Protein AF-A0A7J8U905-F1 (afdb_monomer_lite)

Structure (mmCIF, N/CA/C/O backbone):
data_AF-A0A7J8U905-F1
#
_entry.id   AF-A0A7J8U905-F1
#
loop_
_atom_site.group_PDB
_atom_site.id
_atom_site.type_symbol
_atom_site.label_atom_id
_atom_site.label_alt_id
_atom_site.label_comp_id
_atom_site.label_asym_id
_atom_site.label_entity_id
_atom_site.label_seq_id
_atom_site.pdbx_PDB_ins_code
_atom_site.Cartn_x
_atom_site.Cartn_y
_atom_site.Cartn_z
_atom_site.occupancy
_atom_site.B_iso_or_equiv
_atom_site.auth_seq_id
_atom_site.auth_comp_id
_atom_site.auth_asym_id
_atom_site.auth_atom_id
_atom_site.pdbx_PDB_model_num
ATOM 1 N N . MET A 1 1 ? 22.034 -13.305 -3.207 1.00 38.31 1 MET A N 1
ATOM 2 C CA . MET A 1 1 ? 20.840 -12.598 -2.694 1.00 38.31 1 MET A CA 1
ATOM 3 C C . MET A 1 1 ? 20.777 -11.292 -3.449 1.00 38.31 1 MET A C 1
ATOM 5 O O . MET A 1 1 ? 21.483 -10.356 -3.097 1.00 38.31 1 MET A O 1
ATOM 9 N N . ASN A 1 2 ? 20.056 -11.304 -4.564 1.00 41.16 2 ASN A N 1
ATOM 10 C CA . ASN A 1 2 ? 19.944 -10.168 -5.471 1.00 41.16 2 ASN A CA 1
ATOM 11 C C . ASN A 1 2 ? 19.094 -9.112 -4.746 1.00 41.16 2 ASN A C 1
ATOM 13 O O . ASN A 1 2 ? 18.184 -9.461 -3.990 1.00 41.16 2 ASN A O 1
ATOM 17 N N . SER A 1 3 ? 19.473 -7.842 -4.846 1.00 44.56 3 SER A N 1
ATOM 18 C CA . SER A 1 3 ? 18.943 -6.774 -4.000 1.00 44.56 3 SER A CA 1
ATOM 19 C C . SER A 1 3 ? 17.465 -6.508 -4.298 1.00 44.56 3 SER A C 1
ATOM 21 O O . SER A 1 3 ? 17.145 -5.871 -5.297 1.00 44.56 3 SER A O 1
ATOM 23 N N . LEU A 1 4 ? 16.566 -6.951 -3.418 1.00 51.00 4 LEU A N 1
ATOM 24 C CA . LEU A 1 4 ? 15.168 -6.519 -3.425 1.00 51.00 4 LEU A CA 1
ATOM 25 C C . LEU A 1 4 ? 15.120 -5.077 -2.906 1.00 51.00 4 LEU A C 1
ATOM 27 O O . LEU A 1 4 ? 15.391 -4.827 -1.729 1.00 51.00 4 LEU A O 1
ATOM 31 N N . VAL A 1 5 ? 14.820 -4.124 -3.786 1.00 55.28 5 VAL A N 1
ATOM 32 C CA . VAL A 1 5 ? 14.713 -2.706 -3.425 1.00 55.28 5 VAL A CA 1
ATOM 33 C C . VAL A 1 5 ? 13.244 -2.368 -3.212 1.00 55.28 5 VAL A C 1
ATOM 35 O O . VAL A 1 5 ? 12.472 -2.284 -4.163 1.00 55.28 5 VAL A O 1
ATOM 38 N N . PHE A 1 6 ? 12.868 -2.158 -1.952 1.00 52.47 6 PHE A N 1
ATOM 39 C CA . PHE A 1 6 ? 11.558 -1.633 -1.581 1.00 52.47 6 PHE A CA 1
ATOM 40 C C . PHE A 1 6 ? 11.644 -0.112 -1.496 1.00 52.47 6 PHE A C 1
ATOM 42 O O . PHE A 1 6 ? 12.244 0.433 -0.567 1.00 52.47 6 PHE A O 1
ATOM 49 N N . HIS A 1 7 ? 11.029 0.581 -2.450 1.00 55.19 7 HIS A N 1
ATOM 50 C CA . HIS A 1 7 ? 10.663 1.974 -2.239 1.00 55.19 7 HIS A CA 1
ATOM 51 C C . HIS A 1 7 ? 9.300 1.972 -1.541 1.00 55.19 7 HIS A C 1
ATOM 53 O O . HIS A 1 7 ? 8.383 1.255 -1.925 1.00 55.19 7 HIS A O 1
ATOM 59 N N . SER A 1 8 ? 9.182 2.681 -0.422 1.00 52.28 8 SER A N 1
ATOM 60 C CA . SER A 1 8 ? 7.888 2.874 0.234 1.00 52.28 8 SER A CA 1
ATOM 61 C C . SER A 1 8 ? 7.630 4.366 0.298 1.00 52.28 8 SER A C 1
ATOM 63 O O . SER A 1 8 ? 8.446 5.119 0.839 1.00 52.28 8 SER A O 1
ATOM 65 N N . LYS A 1 9 ? 6.514 4.803 -0.284 1.00 60.00 9 LYS A N 1
ATOM 66 C CA . LYS A 1 9 ? 6.103 6.205 -0.291 1.00 60.00 9 LYS A CA 1
ATOM 67 C C . LYS A 1 9 ? 4.672 6.279 0.227 1.00 60.00 9 LYS A C 1
ATOM 69 O O . LYS A 1 9 ? 3.779 5.584 -0.244 1.00 60.00 9 LYS A O 1
ATOM 74 N N . MET A 1 10 ? 4.447 7.094 1.256 1.00 58.31 10 MET A N 1
ATOM 75 C CA . MET A 1 10 ? 3.088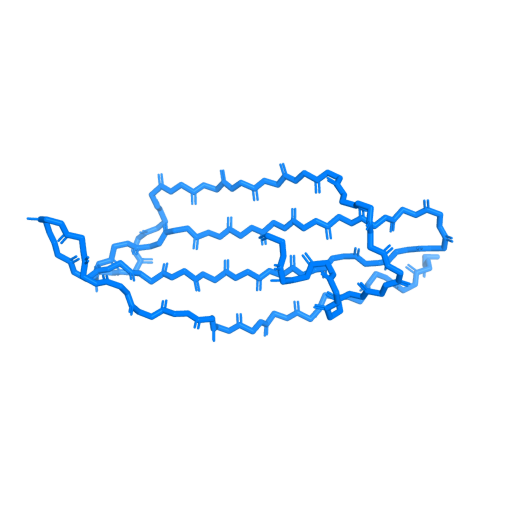 7.352 1.740 1.00 58.31 10 MET A CA 1
ATOM 76 C C . MET A 1 10 ? 2.352 8.165 0.676 1.00 58.31 10 MET A C 1
ATOM 78 O O . MET A 1 10 ? 2.764 9.285 0.380 1.00 58.31 10 MET A O 1
ATOM 82 N N . TRP A 1 11 ? 1.305 7.589 0.085 1.00 62.62 11 TRP A N 1
ATOM 83 C CA . TRP A 1 11 ? 0.670 8.130 -1.121 1.00 62.62 11 TRP A CA 1
ATOM 84 C C . TRP A 1 11 ? -0.539 9.023 -0.814 1.00 62.62 11 TRP A C 1
ATOM 86 O O . TRP A 1 11 ? -0.696 10.055 -1.459 1.00 62.62 11 TRP A O 1
ATOM 96 N N . ALA A 1 12 ? -1.374 8.698 0.183 1.00 65.44 12 ALA A N 1
ATOM 97 C CA . ALA A 1 12 ? -2.569 9.502 0.449 1.00 65.44 12 ALA A CA 1
ATOM 98 C C . ALA A 1 12 ? -3.158 9.316 1.856 1.00 65.44 12 ALA A C 1
ATOM 100 O O . ALA A 1 12 ? -3.190 8.209 2.403 1.00 65.44 12 ALA A O 1
ATOM 101 N N . LEU A 1 13 ? -3.692 10.415 2.401 1.00 69.44 13 LEU A N 1
ATOM 102 C CA . LEU A 1 13 ? -4.752 10.407 3.409 1.00 69.44 13 LEU A CA 1
ATOM 103 C C . LEU A 1 13 ? -6.082 10.622 2.680 1.00 69.44 13 LEU A C 1
ATOM 105 O O . LEU A 1 13 ? -6.218 11.598 1.944 1.00 69.44 13 LEU A O 1
ATOM 109 N N . MET A 1 14 ? -7.059 9.742 2.889 1.00 71.19 14 MET A N 1
ATOM 110 C CA . MET A 1 14 ? -8.367 9.833 2.233 1.00 71.19 14 MET A CA 1
ATOM 111 C C . MET A 1 14 ? -9.491 9.891 3.273 1.00 71.19 14 MET A C 1
ATOM 113 O O . MET A 1 14 ? -9.474 9.120 4.237 1.00 71.19 14 MET A O 1
ATOM 117 N N . TRP A 1 15 ? -10.474 10.787 3.080 1.00 70.94 15 TRP A N 1
ATOM 118 C CA . TRP A 1 15 ? -11.746 10.699 3.813 1.00 70.94 15 TRP A CA 1
ATOM 119 C C . TRP A 1 15 ? -12.541 9.567 3.200 1.00 70.94 15 TRP A C 1
ATOM 121 O O . TRP A 1 15 ? -12.926 9.632 2.031 1.00 70.94 15 TRP A O 1
ATOM 131 N N . VAL A 1 16 ? -12.826 8.548 3.989 1.00 71.25 16 VAL A N 1
ATOM 132 C CA . VAL A 1 16 ? -13.859 7.574 3.650 1.00 71.25 16 VAL A CA 1
ATOM 133 C C . VAL A 1 16 ? -15.042 7.861 4.570 1.00 71.25 16 VAL A C 1
ATOM 135 O O . VAL A 1 16 ? -14.871 8.488 5.612 1.00 71.25 16 VAL A O 1
ATOM 138 N N . ARG A 1 17 ? -16.257 7.424 4.214 1.00 69.75 17 ARG A N 1
ATOM 139 C CA . ARG A 1 17 ? -17.505 7.701 4.964 1.00 69.75 17 ARG A CA 1
ATOM 140 C C . ARG A 1 17 ? -17.452 7.446 6.488 1.00 69.75 17 ARG A C 1
ATOM 142 O O . ARG A 1 17 ? -18.360 7.888 7.179 1.00 69.75 17 ARG A O 1
ATOM 149 N N . TYR A 1 18 ? -16.423 6.764 6.997 1.00 69.62 18 TYR A N 1
ATOM 150 C CA . TYR A 1 18 ? -16.235 6.400 8.403 1.00 69.62 18 TYR A CA 1
ATOM 151 C C . TYR A 1 18 ? -14.960 6.959 9.062 1.00 69.62 18 TYR A C 1
ATOM 153 O O . TYR A 1 18 ? -14.676 6.589 10.197 1.00 69.62 18 TYR A O 1
ATOM 161 N N . GLY A 1 19 ? -14.187 7.825 8.397 1.00 80.81 19 GLY A N 1
ATOM 162 C CA . GLY A 1 19 ? -12.998 8.435 9.000 1.00 80.81 19 GLY A CA 1
ATOM 163 C 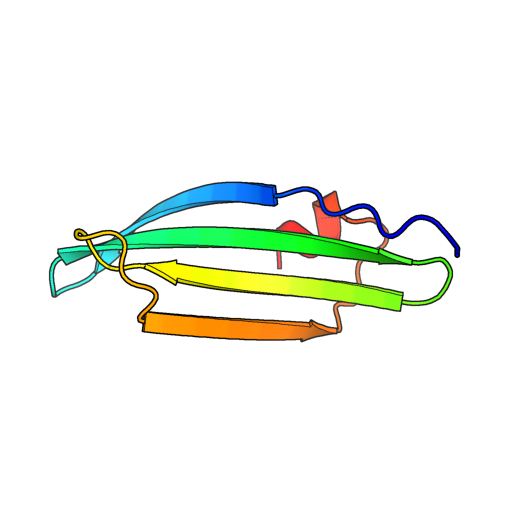C . GLY A 1 19 ? -11.798 8.570 8.064 1.00 80.81 19 GLY A C 1
ATOM 164 O O . GLY A 1 19 ? -11.869 8.262 6.869 1.00 80.81 19 GLY A O 1
ATOM 165 N N . TRP A 1 20 ? -10.682 9.045 8.628 1.00 84.19 20 TRP A N 1
ATOM 166 C CA . TRP A 1 20 ? -9.402 9.110 7.927 1.00 84.19 20 TRP A CA 1
ATOM 167 C C . TRP A 1 20 ? -8.807 7.723 7.802 1.00 84.19 20 TRP A C 1
ATOM 169 O O . TRP A 1 20 ? -8.667 6.993 8.782 1.00 84.19 20 TRP A O 1
ATOM 179 N N . VAL A 1 21 ? -8.410 7.402 6.581 1.00 84.88 21 VAL A N 1
ATOM 180 C CA . VAL A 1 21 ? -7.679 6.185 6.276 1.00 84.88 21 VAL A CA 1
ATOM 181 C C . VAL A 1 21 ? -6.367 6.577 5.618 1.00 84.88 21 VAL A C 1
ATOM 183 O O . VAL A 1 21 ? -6.321 7.466 4.761 1.00 84.88 21 VAL A O 1
ATOM 186 N N . LYS A 1 22 ? -5.293 5.910 6.031 1.00 86.38 22 LYS A N 1
ATOM 187 C CA . LYS A 1 22 ? -3.952 6.102 5.490 1.00 86.38 22 LYS A CA 1
ATOM 188 C C . LYS A 1 22 ? -3.585 4.939 4.578 1.00 86.38 22 LYS A C 1
ATOM 190 O O . LYS A 1 22 ? -3.667 3.780 4.988 1.00 86.38 22 LYS A O 1
ATOM 195 N N . PHE A 1 23 ? -3.152 5.266 3.365 1.00 83.94 23 PHE A N 1
ATOM 196 C CA . PHE A 1 23 ? -2.724 4.295 2.365 1.00 83.94 23 PHE A CA 1
ATOM 197 C C . PHE A 1 23 ? -1.206 4.346 2.191 1.00 83.94 23 PHE A C 1
ATOM 199 O O . PHE A 1 23 ? -0.651 5.364 1.765 1.00 83.94 23 PHE A O 1
ATOM 206 N N . ASN A 1 24 ? -0.536 3.245 2.528 1.00 86.88 24 ASN A N 1
ATOM 207 C CA . ASN A 1 24 ? 0.884 3.075 2.242 1.00 86.88 24 ASN A CA 1
ATOM 208 C C . ASN A 1 24 ? 1.028 2.067 1.105 1.00 86.88 24 ASN A C 1
ATOM 210 O O . ASN A 1 24 ? 0.536 0.949 1.241 1.00 86.88 24 ASN A O 1
ATOM 214 N N . VAL A 1 25 ? 1.735 2.449 0.045 1.00 84.50 25 VAL A N 1
ATOM 215 C CA . VAL A 1 25 ? 2.030 1.600 -1.116 1.00 84.50 25 VAL A CA 1
ATOM 216 C C . VAL A 1 25 ? 3.538 1.434 -1.230 1.00 84.50 25 VAL A C 1
ATOM 218 O O . VAL A 1 25 ? 4.305 2.322 -0.843 1.00 84.50 25 VAL A O 1
ATOM 221 N N . SER A 1 26 ? 3.958 0.278 -1.722 1.00 85.81 26 SER A N 1
ATOM 222 C CA . SER A 1 26 ? 5.343 -0.029 -2.031 1.00 85.81 26 SER A CA 1
ATOM 223 C C . SER A 1 26 ? 5.405 -0.880 -3.292 1.00 85.81 26 SER A C 1
ATOM 225 O O . SER A 1 26 ? 4.665 -1.859 -3.432 1.00 85.81 26 SER A O 1
ATOM 227 N N . GLY A 1 27 ? 6.292 -0.489 -4.199 1.00 83.81 27 GLY A N 1
ATOM 228 C CA . GLY A 1 27 ? 6.618 -1.249 -5.392 1.00 83.81 27 GLY A CA 1
ATOM 229 C C . GLY A 1 27 ? 7.774 -2.196 -5.115 1.00 83.81 27 GLY A C 1
ATOM 230 O O . GLY A 1 27 ? 8.696 -1.883 -4.357 1.00 83.81 27 GLY A O 1
ATOM 231 N N . LEU A 1 28 ? 7.731 -3.349 -5.769 1.00 83.62 28 LEU A N 1
ATOM 232 C CA . LEU A 1 28 ? 8.819 -4.307 -5.823 1.00 83.62 28 LEU A CA 1
ATOM 233 C C . LEU A 1 28 ? 9.260 -4.473 -7.275 1.00 83.62 28 LEU A C 1
ATOM 235 O O . LEU A 1 28 ? 8.434 -4.747 -8.140 1.00 83.62 28 LEU A O 1
ATOM 239 N N . VAL A 1 29 ? 10.565 -4.366 -7.516 1.00 82.38 29 VAL A N 1
ATOM 240 C CA . VAL A 1 29 ? 11.192 -4.769 -8.779 1.00 82.38 29 VAL A CA 1
ATOM 241 C C . VAL A 1 29 ? 12.317 -5.742 -8.489 1.00 82.38 29 VAL A C 1
ATOM 243 O O . VAL A 1 29 ? 13.170 -5.490 -7.635 1.00 82.38 29 VAL A O 1
ATOM 246 N N . ASN A 1 30 ? 12.309 -6.832 -9.236 1.00 80.88 30 ASN A N 1
ATOM 247 C CA . ASN A 1 30 ? 13.382 -7.796 -9.373 1.00 80.88 30 ASN A CA 1
ATOM 248 C C . ASN A 1 30 ? 13.688 -7.976 -10.873 1.00 80.88 30 ASN A C 1
ATOM 250 O O . ASN A 1 30 ? 12.956 -7.463 -11.717 1.00 80.88 30 ASN A O 1
ATOM 254 N N . GLU A 1 31 ? 14.760 -8.695 -11.202 1.00 76.81 31 GLU A N 1
ATOM 255 C CA . GLU A 1 31 ? 15.254 -8.880 -12.576 1.00 76.81 31 GLU A CA 1
ATOM 256 C C . GLU A 1 31 ? 14.167 -9.385 -13.549 1.00 76.81 31 GLU A C 1
ATOM 258 O O . GLU A 1 31 ? 14.137 -8.940 -14.693 1.00 76.81 31 GLU A O 1
ATOM 263 N N . ASP A 1 32 ? 13.228 -10.211 -13.070 1.00 78.88 32 ASP A N 1
ATOM 264 C CA . ASP A 1 32 ? 12.147 -10.803 -13.877 1.00 78.88 32 ASP A CA 1
ATOM 265 C C . ASP A 1 32 ? 10.728 -10.516 -13.354 1.00 78.88 32 ASP A C 1
ATOM 267 O O . ASP A 1 32 ? 9.737 -10.855 -14.004 1.00 78.88 32 ASP A O 1
ATOM 271 N N . GLU A 1 33 ? 10.598 -9.908 -12.174 1.00 80.19 33 GLU A N 1
ATOM 272 C CA . GLU A 1 33 ? 9.314 -9.773 -11.485 1.00 80.19 33 GLU A CA 1
ATOM 273 C C . GLU A 1 33 ? 9.081 -8.346 -11.020 1.00 80.19 33 GLU A C 1
ATOM 275 O O . GLU A 1 33 ? 9.929 -7.729 -10.375 1.00 80.19 33 GLU A O 1
ATOM 280 N N . VAL A 1 34 ? 7.883 -7.842 -11.299 1.00 85.75 34 VAL A N 1
ATOM 281 C CA . VAL A 1 34 ? 7.433 -6.552 -10.796 1.00 85.75 34 VAL A CA 1
ATOM 282 C C . VAL A 1 34 ? 6.122 -6.754 -10.054 1.00 85.75 34 VAL A C 1
ATOM 284 O O . VAL A 1 34 ? 5.200 -7.425 -10.526 1.00 85.75 34 VAL A O 1
ATOM 287 N N . GLY A 1 35 ? 6.061 -6.203 -8.849 1.00 85.75 35 GLY A N 1
ATOM 288 C CA . GLY A 1 35 ? 4.930 -6.345 -7.949 1.00 85.75 35 GLY A CA 1
ATOM 289 C C . GLY A 1 35 ? 4.617 -5.039 -7.244 1.00 85.75 35 GLY A C 1
ATOM 290 O O . GLY A 1 35 ? 5.442 -4.132 -7.161 1.00 85.75 35 GLY A O 1
ATOM 291 N N . CYS A 1 36 ? 3.410 -4.955 -6.712 1.00 87.88 36 CYS A N 1
ATOM 292 C CA . CYS A 1 36 ? 2.984 -3.862 -5.860 1.00 87.88 36 CYS A CA 1
ATOM 293 C C . CYS A 1 36 ? 2.270 -4.433 -4.641 1.00 87.88 36 CYS A C 1
ATOM 295 O O . CYS A 1 36 ? 1.650 -5.500 -4.695 1.00 87.88 36 CYS A O 1
ATOM 297 N N . GLY A 1 37 ? 2.362 -3.728 -3.526 1.00 87.94 37 GLY A N 1
ATOM 298 C CA . GLY A 1 37 ? 1.582 -4.036 -2.349 1.00 87.94 37 GLY A CA 1
ATOM 299 C C . GLY A 1 37 ? 1.422 -2.826 -1.459 1.00 87.94 37 GLY A C 1
ATOM 300 O O . GLY A 1 37 ? 2.042 -1.780 -1.647 1.00 87.94 37 GLY A O 1
ATOM 301 N N . GLY A 1 38 ? 0.577 -2.972 -0.456 1.00 89.12 38 GLY A N 1
ATOM 302 C CA . GLY A 1 38 ? 0.320 -1.878 0.450 1.00 89.12 38 GLY A CA 1
ATOM 303 C C . GLY A 1 38 ? -0.566 -2.260 1.608 1.00 89.12 38 GLY A C 1
ATOM 304 O O . GLY A 1 38 ? -1.114 -3.361 1.688 1.00 89.12 38 GLY A O 1
ATOM 305 N N . VAL A 1 39 ? -0.688 -1.316 2.532 1.00 90.19 39 VAL A N 1
ATOM 306 C CA . VAL A 1 39 ? -1.480 -1.483 3.740 1.00 90.19 39 VAL A CA 1
ATOM 307 C C . VAL A 1 39 ? -2.401 -0.287 3.928 1.00 90.19 39 VAL A C 1
ATOM 309 O O . VAL A 1 39 ? -1.993 0.873 3.817 1.00 90.19 39 VAL A O 1
ATOM 312 N N . LEU A 1 40 ? -3.654 -0.598 4.232 1.00 89.69 40 LEU A N 1
ATOM 313 C CA . LEU A 1 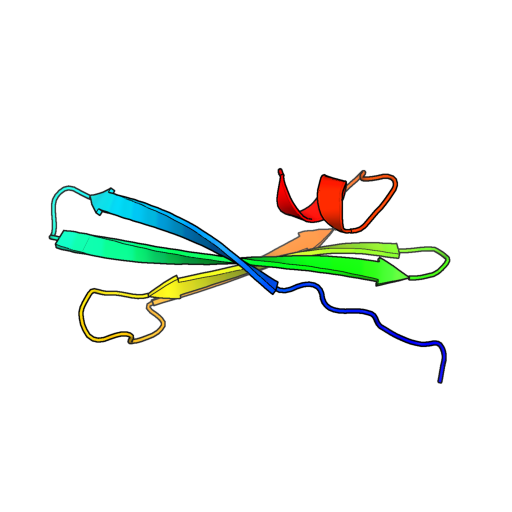40 ? -4.694 0.354 4.583 1.00 89.69 40 LEU A CA 1
ATOM 314 C C . LEU A 1 40 ? -4.744 0.440 6.109 1.00 89.69 40 LEU A C 1
ATOM 316 O O . LEU A 1 40 ? -4.932 -0.584 6.774 1.00 89.69 40 LEU A O 1
ATOM 320 N N . ARG A 1 41 ? -4.555 1.634 6.671 1.00 90.00 41 ARG A N 1
ATOM 321 C CA . ARG A 1 41 ? -4.582 1.864 8.122 1.00 90.00 41 ARG A CA 1
ATOM 322 C C . ARG A 1 41 ? -5.716 2.793 8.506 1.00 90.00 41 ARG A C 1
ATOM 324 O O . ARG A 1 41 ? -5.973 3.758 7.788 1.00 90.00 41 ARG A O 1
ATOM 331 N N . ASP A 1 42 ? -6.366 2.510 9.626 1.00 89.19 42 ASP A N 1
ATOM 332 C CA . ASP A 1 42 ? -7.315 3.449 10.225 1.00 89.19 42 ASP A CA 1
ATOM 333 C C . ASP A 1 42 ? -6.596 4.646 10.876 1.00 89.19 42 ASP A C 1
ATOM 335 O O . ASP A 1 42 ? -5.365 4.767 10.832 1.00 89.19 42 ASP A O 1
ATOM 339 N N . SER A 1 43 ? -7.379 5.558 11.450 1.00 86.31 43 SER A N 1
ATOM 340 C CA . SER A 1 43 ? -6.888 6.769 12.112 1.00 86.31 43 SER A CA 1
ATOM 341 C C . SER A 1 43 ? -5.992 6.490 13.318 1.00 86.31 43 SER A C 1
ATOM 343 O O . SER A 1 43 ? -5.144 7.321 13.635 1.00 86.31 43 SER A O 1
ATOM 345 N N . ASP A 1 44 ? -6.132 5.320 13.943 1.00 89.69 44 ASP A N 1
ATOM 346 C CA . ASP A 1 44 ? -5.300 4.881 15.068 1.00 89.69 44 ASP A CA 1
ATOM 347 C C . ASP A 1 44 ? -4.002 4.205 14.586 1.00 89.69 44 ASP A C 1
ATOM 349 O O . ASP A 1 44 ? -3.146 3.804 15.376 1.00 89.69 44 ASP A O 1
ATOM 353 N N . GLY A 1 45 ? -3.825 4.092 13.264 1.00 87.19 45 GLY A N 1
ATOM 354 C CA . GLY A 1 45 ? -2.656 3.498 12.628 1.00 87.19 45 GLY A CA 1
ATOM 355 C C . GLY A 1 45 ? -2.702 1.972 12.532 1.00 87.19 45 GLY A C 1
ATOM 356 O O . GLY A 1 45 ? -1.703 1.377 12.094 1.00 87.19 45 GLY A O 1
ATOM 357 N N . VAL A 1 46 ? -3.829 1.345 12.893 1.00 90.00 46 VAL A N 1
ATOM 358 C CA . VAL A 1 46 ? -4.023 -0.109 12.860 1.00 90.00 46 VAL A CA 1
ATOM 359 C C . VAL A 1 46 ? -4.222 -0.562 11.419 1.00 90.00 46 VAL A C 1
ATOM 361 O O . VAL A 1 46 ? -5.044 -0.017 10.685 1.00 90.00 46 VAL A O 1
ATOM 364 N N . ALA A 1 47 ? -3.467 -1.577 10.996 1.00 91.75 47 ALA A N 1
ATOM 365 C CA . ALA A 1 47 ? -3.620 -2.180 9.677 1.00 91.75 47 ALA A CA 1
ATOM 366 C C . A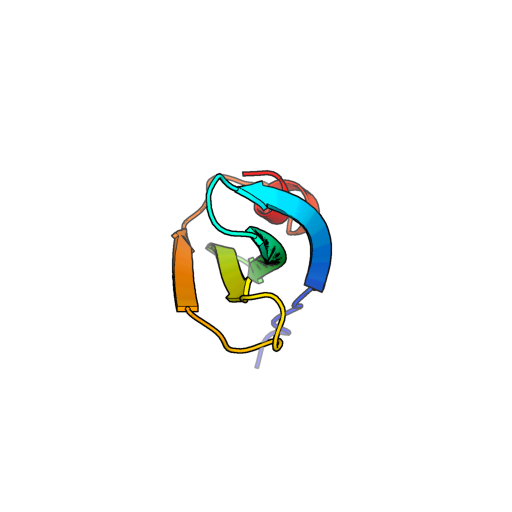LA A 1 47 ? -4.965 -2.913 9.579 1.00 91.75 47 ALA A C 1
ATOM 368 O O . ALA A 1 47 ? -5.243 -3.827 10.353 1.00 91.75 47 ALA A O 1
ATOM 369 N N . ARG A 1 48 ? -5.797 -2.509 8.618 1.00 90.44 48 ARG A N 1
ATOM 370 C CA . ARG A 1 48 ? -7.132 -3.078 8.377 1.00 90.44 48 ARG A CA 1
ATOM 371 C C . ARG A 1 48 ? -7.160 -3.996 7.171 1.00 90.44 48 ARG A C 1
ATOM 373 O O . ARG A 1 48 ? -7.913 -4.962 7.163 1.00 90.44 48 ARG A O 1
ATOM 380 N N . VAL A 1 49 ? -6.355 -3.683 6.160 1.00 90.69 49 VAL A N 1
ATOM 381 C CA . VAL A 1 49 ? -6.269 -4.447 4.916 1.00 90.69 49 VAL A CA 1
ATOM 382 C C . VAL A 1 49 ? -4.823 -4.449 4.446 1.00 90.69 49 VAL A C 1
ATOM 384 O O . VAL A 1 49 ? -4.170 -3.406 4.448 1.00 90.69 49 VAL A O 1
ATOM 387 N N . LEU A 1 50 ? -4.347 -5.619 4.033 1.00 91.44 50 LEU A N 1
ATOM 388 C CA . LEU A 1 50 ? -3.107 -5.798 3.290 1.00 91.44 50 LEU A CA 1
ATOM 389 C C . LEU A 1 50 ? -3.475 -6.272 1.886 1.00 91.44 50 LEU A C 1
ATOM 391 O O . LEU A 1 50 ? -4.362 -7.112 1.737 1.00 91.44 50 LEU A O 1
ATOM 395 N N . PHE A 1 51 ? -2.796 -5.750 0.875 1.00 86.50 51 PHE A N 1
ATOM 396 C CA . PHE A 1 51 ? -2.928 -6.232 -0.494 1.00 86.50 51 PHE A CA 1
ATOM 397 C C . PHE A 1 51 ? -1.547 -6.360 -1.131 1.00 86.50 51 PHE A C 1
ATOM 399 O O . PHE A 1 51 ? -0.617 -5.626 -0.789 1.00 86.50 51 PHE A O 1
ATOM 406 N N . SER A 1 52 ? -1.424 -7.308 -2.050 1.00 88.38 52 SER A N 1
ATOM 407 C CA . SER A 1 52 ? -0.259 -7.480 -2.905 1.00 88.38 52 SER A CA 1
ATOM 408 C C . SER A 1 52 ? -0.681 -8.113 -4.225 1.00 88.38 52 SER A C 1
ATOM 410 O O . SER A 1 52 ? -1.674 -8.842 -4.287 1.00 88.38 52 SER A O 1
ATOM 412 N N . GLY A 1 53 ? 0.067 -7.832 -5.284 1.00 85.94 53 GLY A N 1
ATOM 413 C CA . GLY A 1 53 ? -0.177 -8.430 -6.585 1.00 85.94 53 GLY A CA 1
ATOM 414 C C . GLY A 1 53 ? 0.970 -8.199 -7.563 1.00 85.94 53 GLY A C 1
ATOM 415 O O . GLY A 1 53 ? 1.748 -7.255 -7.392 1.00 85.94 53 GLY A O 1
ATOM 416 N N . PRO A 1 54 ? 1.087 -9.062 -8.585 1.00 83.94 54 PRO A N 1
ATOM 417 C CA . PRO A 1 54 ? 1.968 -8.802 -9.710 1.00 83.94 54 PRO A CA 1
ATOM 418 C C . PRO A 1 54 ? 1.462 -7.581 -10.477 1.00 83.94 54 PRO A C 1
ATOM 420 O O . PRO A 1 54 ? 0.256 -7.326 -10.543 1.00 83.94 54 PRO A O 1
ATOM 423 N N . VAL A 1 55 ? 2.378 -6.838 -11.084 1.00 82.44 55 VAL A N 1
ATOM 424 C CA . VAL A 1 55 ? 2.032 -5.653 -11.860 1.00 82.44 55 VAL A CA 1
ATOM 425 C C . VAL A 1 55 ? 2.871 -5.579 -13.123 1.00 82.44 55 VAL A C 1
ATOM 427 O O . VAL A 1 55 ? 4.072 -5.833 -13.112 1.00 82.44 55 VAL A O 1
ATOM 430 N N . THR A 1 56 ? 2.242 -5.226 -14.240 1.00 80.56 56 THR A N 1
ATOM 431 C CA . THR A 1 56 ? 2.949 -5.009 -15.505 1.00 80.56 56 THR A CA 1
ATOM 432 C C . THR A 1 56 ? 3.534 -3.597 -15.519 1.00 80.56 56 THR A C 1
ATOM 434 O O . THR A 1 56 ? 3.022 -2.703 -16.187 1.00 80.56 56 THR A O 1
ATOM 437 N N . ALA A 1 57 ? 4.596 -3.386 -14.744 1.00 73.88 57 ALA A N 1
ATOM 438 C CA . ALA A 1 57 ? 5.334 -2.129 -14.688 1.00 73.88 57 ALA A CA 1
ATOM 439 C C . ALA A 1 57 ? 6.797 -2.341 -15.101 1.00 73.88 57 ALA A C 1
ATOM 441 O O . ALA A 1 57 ? 7.314 -3.451 -15.027 1.00 73.88 57 ALA A O 1
ATOM 442 N N . LYS A 1 58 ? 7.458 -1.281 -15.584 1.00 75.62 58 LYS A N 1
ATOM 443 C CA . LYS A 1 58 ? 8.864 -1.344 -16.028 1.00 75.62 58 LYS A CA 1
ATOM 444 C C . LYS A 1 58 ? 9.876 -1.092 -14.909 1.00 75.62 58 LYS A C 1
ATOM 446 O O . LYS A 1 58 ? 11.035 -1.460 -15.050 1.00 75.62 58 LYS A O 1
ATOM 451 N N . ASP A 1 59 ? 9.439 -0.454 -13.831 1.00 72.69 59 ASP A N 1
ATOM 452 C CA . ASP A 1 59 ? 10.246 -0.070 -12.677 1.00 72.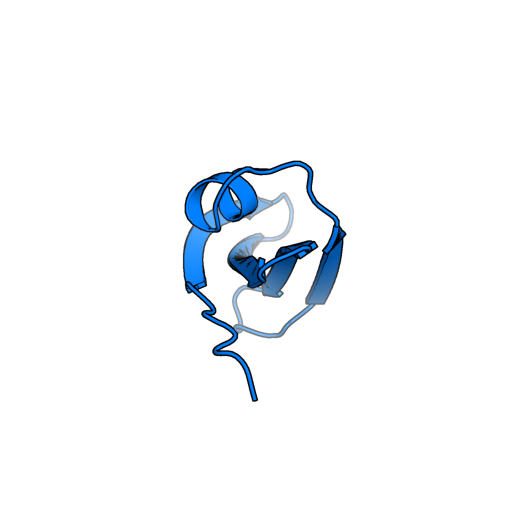69 59 ASP A CA 1
ATOM 453 C C . ASP A 1 59 ? 9.351 0.074 -11.431 1.00 72.69 59 ASP A C 1
ATOM 455 O O . ASP A 1 59 ? 8.123 -0.024 -11.513 1.00 72.69 59 ASP A O 1
ATOM 459 N N . SER A 1 60 ? 9.966 0.287 -10.264 1.00 67.44 60 SER A N 1
ATOM 460 C CA . SER A 1 60 ? 9.278 0.257 -8.968 1.00 67.44 60 SER A CA 1
ATOM 461 C C . SER A 1 60 ? 8.409 1.487 -8.762 1.00 67.44 60 SER A C 1
ATOM 463 O O . SER A 1 60 ? 7.356 1.396 -8.145 1.00 67.44 60 SER A O 1
ATOM 465 N N . ILE A 1 61 ? 8.803 2.619 -9.343 1.00 72.50 61 ILE A N 1
ATOM 466 C CA . ILE A 1 61 ? 8.033 3.862 -9.296 1.00 72.50 61 ILE A CA 1
ATOM 467 C C . ILE A 1 61 ? 6.733 3.680 -10.084 1.00 72.50 61 ILE A C 1
ATOM 469 O O . ILE A 1 61 ? 5.666 4.073 -9.625 1.00 72.50 61 ILE A O 1
ATOM 473 N N . THR A 1 62 ? 6.809 3.036 -11.247 1.00 70.38 62 THR A N 1
ATOM 474 C CA . THR A 1 62 ? 5.640 2.702 -12.065 1.00 70.38 62 THR A CA 1
ATOM 475 C C . THR A 1 62 ? 4.772 1.635 -11.393 1.00 70.38 62 THR A C 1
ATOM 477 O O . THR A 1 62 ? 3.550 1.708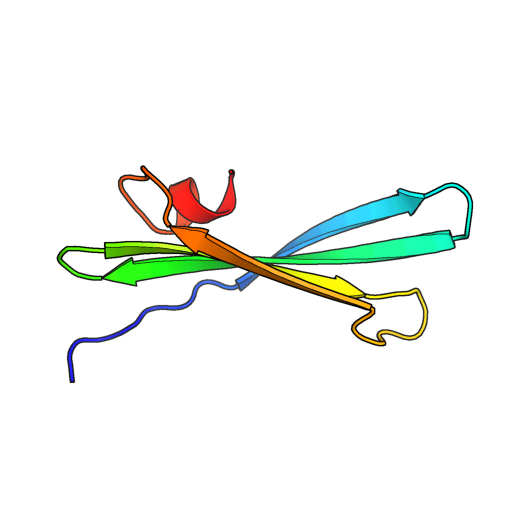 -11.474 1.00 70.38 62 THR A O 1
ATOM 480 N N . ALA A 1 63 ? 5.379 0.674 -10.689 1.00 67.62 63 ALA A N 1
ATOM 481 C CA . ALA A 1 63 ? 4.657 -0.335 -9.913 1.00 67.62 63 ALA A CA 1
ATOM 482 C C . ALA A 1 63 ? 3.828 0.278 -8.768 1.00 67.62 63 ALA A C 1
ATOM 484 O O . ALA A 1 63 ? 2.753 -0.223 -8.448 1.00 67.62 63 ALA A O 1
ATOM 485 N N . GLU A 1 64 ? 4.302 1.378 -8.179 1.00 67.31 64 GLU A N 1
ATOM 486 C CA . GLU A 1 64 ? 3.624 2.112 -7.099 1.00 67.31 64 GLU A CA 1
ATOM 487 C C . GLU A 1 64 ? 2.430 2.960 -7.558 1.00 67.31 64 GLU A C 1
ATOM 489 O O . GLU A 1 64 ? 1.662 3.419 -6.713 1.00 67.31 64 GLU A O 1
ATOM 494 N N . LEU A 1 65 ? 2.279 3.198 -8.865 1.00 67.62 65 LEU A N 1
ATOM 495 C CA . LEU A 1 65 ? 1.227 4.048 -9.440 1.00 67.62 65 LEU A CA 1
ATOM 496 C C . LEU A 1 65 ? -0.031 3.279 -9.877 1.00 67.62 65 LEU A C 1
ATOM 498 O O . LEU A 1 65 ? -0.921 3.885 -10.477 1.00 67.62 65 LEU A O 1
ATOM 502 N N . VAL A 1 66 ? -0.081 1.968 -9.631 1.00 59.28 66 VAL A N 1
ATOM 503 C CA . VAL A 1 66 ? -1.167 1.079 -10.081 1.00 59.28 66 VAL A CA 1
ATOM 504 C C . VAL A 1 66 ? -2.373 1.090 -9.155 1.00 59.28 66 VAL A C 1
ATOM 506 O O . VAL A 1 66 ? -2.184 1.144 -7.920 1.00 59.28 66 VAL A O 1
#

Sequence (66 aa):
MNSLVFHSKMWALMWVRYGWVKFNVSGLVNEDEVGCGGVLRDSDGVARVLFSGPVTAKDSITAELV

pLDDT: mean 76.03, std 13.58, range [38.31, 91.75]

Foldseek 3Di:
DFDWDKDKDFDDFDDDPVATKTKIKIWTDDPPFTKIWIFIAGPVRDTDDIDMDTDPDPDGVRRRVD

Radius of gyration: 13.14 Å; chains: 1; bounding box: 38×23×31 Å

Organism: NCBI:txid34286

Secondary structure (DSSP, 8-state):
----EEEEEEEEEEEETTEEEEEEEEEEE-SS-EEEEEEEE-TT--EEEEEEEE---SSHHHHTT-